Protein AF-A0A942UZD5-F1 (afdb_monomer)

Foldseek 3Di:
DDDDDPPPPPPPPPPLFFAAEFEEEDCVQANPVLRVVLRVLRRVFAGNVKYWYKYKADWDADPVHRQWIWIKIWIFIWHDDPVGIDTDTDIDIFTQGHNNDGPVCRRPSNVSVVVSVVRVVD

Radius of gyration: 20.62 Å; Cα contacts (8 Å, |Δi|>4): 204; chains: 1; bounding box: 51×44×65 Å

Structure (mmCIF, N/CA/C/O backbone):
data_AF-A0A942UZD5-F1
#
_entry.id   AF-A0A942UZD5-F1
#
loop_
_atom_site.group_PDB
_atom_site.id
_atom_site.type_symbol
_atom_site.label_atom_id
_atom_site.label_alt_id
_atom_site.label_comp_id
_atom_site.label_asym_id
_atom_site.label_entity_id
_atom_site.label_seq_id
_atom_site.pdbx_PDB_ins_code
_atom_site.Cartn_x
_atom_site.Cartn_y
_atom_site.Cartn_z
_atom_site.occupancy
_atom_site.B_iso_or_equiv
_atom_site.auth_seq_id
_atom_site.auth_comp_id
_atom_site.auth_asym_id
_atom_site.auth_atom_id
_atom_site.pdbx_PDB_model_num
ATOM 1 N N . MET A 1 1 ? 35.812 -30.909 -46.725 1.00 33.56 1 MET A N 1
ATOM 2 C CA . MET A 1 1 ? 34.414 -30.822 -46.253 1.00 33.56 1 MET A CA 1
ATOM 3 C C . MET A 1 1 ? 34.449 -30.042 -44.942 1.00 33.56 1 MET A C 1
ATOM 5 O O . MET A 1 1 ? 34.717 -30.625 -43.904 1.00 33.56 1 MET A O 1
ATOM 9 N N . ASN A 1 2 ? 34.350 -28.711 -45.013 1.00 37.03 2 ASN A N 1
ATOM 10 C CA . ASN A 1 2 ? 34.469 -27.830 -43.846 1.00 37.03 2 ASN A CA 1
ATOM 11 C C . ASN A 1 2 ? 33.068 -27.451 -43.379 1.00 37.03 2 ASN A C 1
ATOM 13 O O . ASN A 1 2 ? 32.352 -26.736 -44.075 1.00 37.03 2 ASN A O 1
ATOM 17 N N . ILE A 1 3 ? 32.680 -27.953 -42.210 1.00 41.56 3 ILE A N 1
ATOM 18 C CA . ILE A 1 3 ? 31.444 -27.560 -41.540 1.00 41.56 3 ILE A CA 1
ATOM 19 C C . ILE A 1 3 ? 31.739 -26.217 -40.874 1.00 41.56 3 ILE A C 1
ATOM 21 O O . ILE A 1 3 ? 32.282 -26.153 -39.770 1.00 41.56 3 ILE A O 1
ATOM 25 N N . SER A 1 4 ? 31.454 -25.132 -41.591 1.00 43.84 4 SER A N 1
ATOM 26 C CA . SER A 1 4 ? 31.453 -23.791 -41.016 1.00 43.84 4 SER A CA 1
ATOM 27 C C . SER A 1 4 ? 30.444 -23.763 -39.874 1.00 43.84 4 SER A C 1
ATOM 29 O O . SER A 1 4 ? 29.259 -24.036 -40.062 1.00 43.84 4 SER A O 1
ATOM 31 N N . LYS A 1 5 ? 30.968 -23.495 -38.676 1.00 45.53 5 LYS A N 1
ATOM 32 C CA . LYS A 1 5 ? 30.240 -23.372 -37.416 1.00 45.53 5 LYS A CA 1
ATOM 33 C C . LYS A 1 5 ? 28.973 -22.540 -37.606 1.00 45.53 5 LYS A C 1
ATOM 35 O O . LYS A 1 5 ? 29.020 -21.440 -38.149 1.00 45.53 5 LYS A O 1
ATOM 40 N N . ILE A 1 6 ? 27.869 -23.085 -37.108 1.00 47.53 6 ILE A N 1
ATOM 41 C CA . ILE A 1 6 ? 26.583 -22.415 -36.949 1.00 47.53 6 ILE A CA 1
ATOM 42 C C . ILE A 1 6 ? 26.843 -21.087 -36.231 1.00 47.53 6 ILE A C 1
ATOM 44 O O . ILE A 1 6 ? 27.195 -21.069 -35.051 1.00 47.53 6 ILE A O 1
ATOM 48 N N . SER A 1 7 ? 26.694 -19.978 -36.955 1.00 38.62 7 SER A N 1
ATOM 49 C CA . SER A 1 7 ? 26.534 -18.669 -36.338 1.00 38.62 7 SER A CA 1
ATOM 50 C C . SER A 1 7 ? 25.159 -18.684 -35.683 1.00 38.62 7 SER A C 1
ATOM 52 O O . SER A 1 7 ? 24.138 -18.455 -36.332 1.00 38.62 7 SER A O 1
ATOM 54 N N . LEU A 1 8 ? 25.130 -19.062 -34.405 1.00 40.47 8 LEU A N 1
ATOM 55 C CA . LEU A 1 8 ? 24.023 -18.769 -33.509 1.00 40.47 8 LEU A CA 1
ATOM 56 C C . LEU A 1 8 ? 23.944 -17.246 -33.452 1.00 40.47 8 LEU A C 1
ATOM 58 O O . LEU A 1 8 ? 24.616 -16.611 -32.642 1.00 40.47 8 LEU A O 1
ATOM 62 N N . MET A 1 9 ? 23.165 -16.652 -34.356 1.00 45.38 9 MET A N 1
ATOM 63 C CA . MET A 1 9 ? 22.663 -15.308 -34.138 1.00 45.38 9 MET A CA 1
ATOM 64 C C . MET A 1 9 ? 21.916 -15.376 -32.815 1.00 45.38 9 MET A C 1
ATOM 66 O O . MET A 1 9 ? 20.830 -15.951 -32.733 1.00 45.38 9 MET A O 1
ATOM 70 N N . ALA A 1 10 ? 22.570 -14.890 -31.760 1.00 49.25 10 ALA A N 1
ATOM 71 C CA . ALA A 1 10 ? 21.968 -14.712 -30.462 1.00 49.25 10 ALA A CA 1
ATOM 72 C C . ALA A 1 10 ? 20.691 -13.914 -30.708 1.00 49.25 10 ALA A C 1
ATOM 74 O O . ALA A 1 10 ? 20.738 -12.738 -31.070 1.00 49.25 10 ALA A O 1
ATOM 75 N N . SER A 1 11 ? 19.547 -14.589 -30.588 1.00 43.97 11 SER A N 1
ATOM 76 C CA . SER A 1 11 ? 18.271 -13.899 -30.473 1.00 43.97 11 SER A CA 1
ATOM 77 C C . SER A 1 11 ? 18.468 -12.855 -29.378 1.00 43.97 11 SER A C 1
ATOM 79 O O . SER A 1 11 ? 19.054 -13.213 -28.348 1.00 43.97 11 SER A O 1
ATOM 81 N N . PRO A 1 12 ? 18.084 -11.583 -29.587 1.00 44.25 12 PRO A N 1
ATOM 82 C CA . PRO A 1 12 ? 18.291 -10.580 -28.561 1.00 44.25 12 PRO A CA 1
ATOM 83 C C . PRO A 1 12 ? 17.628 -11.130 -27.306 1.00 44.25 12 PRO A C 1
ATOM 85 O O . PRO A 1 12 ? 16.448 -11.491 -27.344 1.00 44.25 12 PRO A O 1
ATOM 88 N N . LEU A 1 13 ? 18.418 -11.299 -26.241 1.00 43.41 13 LEU A N 1
ATOM 89 C CA . LEU A 1 13 ? 17.901 -11.613 -24.921 1.00 43.41 13 LEU A CA 1
ATOM 90 C C . LEU A 1 13 ? 16.768 -10.614 -24.704 1.00 43.41 13 LEU A C 1
ATOM 92 O O . LEU A 1 13 ? 17.019 -9.420 -24.551 1.00 43.41 13 LEU A O 1
ATOM 96 N N . LYS A 1 14 ? 15.515 -11.082 -24.757 1.00 40.69 14 LYS A N 1
ATOM 97 C CA . LYS A 1 14 ? 14.388 -10.364 -24.172 1.00 40.69 14 LYS A CA 1
ATOM 98 C C . LYS A 1 14 ? 14.669 -10.376 -22.678 1.00 40.69 14 LYS A C 1
ATOM 100 O O . LYS A 1 14 ? 14.134 -11.193 -21.934 1.00 40.69 14 LYS A O 1
ATOM 105 N N . THR A 1 15 ? 15.590 -9.527 -22.242 1.00 46.09 15 THR A N 1
ATOM 106 C CA . THR A 1 15 ? 15.664 -9.095 -20.864 1.00 46.09 15 THR A CA 1
ATOM 107 C C . THR A 1 15 ? 14.302 -8.486 -20.613 1.00 46.09 15 THR A C 1
ATOM 109 O O . THR A 1 15 ? 13.952 -7.446 -21.163 1.00 46.09 15 THR A O 1
ATOM 112 N N . ASN A 1 16 ? 13.471 -9.228 -19.888 1.00 50.28 16 ASN A N 1
ATOM 113 C CA . ASN A 1 16 ? 12.240 -8.710 -19.328 1.00 50.28 16 ASN A CA 1
ATOM 114 C C . ASN A 1 16 ? 12.669 -7.606 -18.355 1.00 50.28 16 ASN A C 1
ATOM 116 O O . ASN A 1 16 ? 12.963 -7.883 -17.195 1.00 50.28 16 ASN A O 1
ATOM 120 N N . PHE A 1 17 ? 12.829 -6.389 -18.869 1.00 57.28 17 PHE A N 1
ATOM 121 C CA . PHE A 1 17 ? 13.144 -5.205 -18.089 1.00 57.28 17 PHE A CA 1
ATOM 122 C C . PHE A 1 17 ? 11.881 -4.863 -17.296 1.00 57.28 17 PHE A C 1
ATOM 124 O O . PHE A 1 17 ? 10.871 -4.478 -17.876 1.00 57.28 17 PHE A O 1
ATOM 131 N N . LYS A 1 18 ? 11.917 -5.126 -15.989 1.00 70.69 18 LYS A N 1
ATOM 132 C CA . LYS A 1 18 ? 10.778 -5.059 -15.063 1.00 70.69 18 LYS A CA 1
ATOM 133 C C . LYS A 1 18 ? 10.994 -3.902 -14.096 1.00 70.69 18 LYS A C 1
ATOM 135 O O . LYS A 1 18 ? 12.106 -3.793 -13.581 1.00 70.69 18 LYS A O 1
ATOM 140 N N . ALA A 1 19 ? 9.966 -3.106 -13.802 1.00 78.00 19 ALA A N 1
ATOM 141 C CA . ALA A 1 19 ? 10.067 -2.098 -12.749 1.00 78.00 19 ALA A CA 1
ATOM 142 C C . ALA A 1 19 ? 10.473 -2.725 -11.413 1.00 78.00 19 ALA A C 1
ATOM 144 O O . ALA A 1 19 ? 10.012 -3.811 -11.040 1.00 78.00 19 ALA A O 1
ATOM 145 N N . GLN A 1 20 ? 11.325 -2.016 -10.680 1.00 86.12 20 GLN A N 1
ATOM 146 C CA . GLN A 1 20 ? 11.706 -2.395 -9.328 1.00 86.12 20 GLN A CA 1
ATOM 147 C C . GLN A 1 20 ? 10.517 -2.120 -8.410 1.00 86.12 20 GLN A C 1
ATOM 149 O O . GLN A 1 20 ? 10.226 -0.970 -8.076 1.00 86.12 20 GLN A O 1
ATOM 154 N N . THR A 1 21 ? 9.803 -3.184 -8.049 1.00 88.44 21 THR A N 1
ATOM 155 C CA . THR A 1 21 ? 8.608 -3.108 -7.206 1.00 88.44 21 THR A CA 1
ATOM 156 C C . THR A 1 21 ? 8.922 -3.659 -5.827 1.00 88.44 21 THR A C 1
ATOM 158 O O . THR A 1 21 ? 9.489 -4.742 -5.729 1.00 88.44 21 THR A O 1
ATOM 161 N N . ASN A 1 22 ? 8.572 -2.917 -4.781 1.00 90.69 22 ASN A N 1
ATOM 162 C CA . ASN A 1 22 ? 8.765 -3.318 -3.392 1.00 90.69 22 ASN A CA 1
ATOM 163 C C . ASN A 1 22 ? 7.490 -3.028 -2.597 1.00 90.69 22 ASN A C 1
ATOM 165 O O . ASN A 1 22 ? 7.037 -1.878 -2.539 1.00 90.69 22 ASN A O 1
ATOM 169 N N . ILE A 1 23 ? 6.913 -4.069 -2.003 1.00 92.56 23 ILE A N 1
ATOM 170 C CA . ILE A 1 23 ? 5.708 -3.972 -1.184 1.00 92.56 23 ILE A CA 1
ATOM 171 C C . ILE A 1 23 ? 6.053 -4.443 0.221 1.00 92.56 23 ILE A C 1
ATOM 173 O O . ILE A 1 23 ? 6.384 -5.604 0.422 1.00 92.56 23 ILE A O 1
ATOM 177 N N . SER A 1 24 ? 5.945 -3.553 1.208 1.00 92.44 24 SER A N 1
ATOM 178 C CA . SER A 1 24 ? 6.189 -3.909 2.608 1.00 92.44 24 SER A CA 1
ATOM 179 C C . SER A 1 24 ? 4.947 -3.669 3.451 1.00 92.44 24 SER A C 1
ATOM 181 O O . SER A 1 24 ? 4.426 -2.550 3.478 1.00 92.44 24 SER A O 1
ATOM 183 N N . ALA A 1 25 ? 4.502 -4.690 4.171 1.00 93.88 25 ALA A N 1
ATOM 184 C CA . ALA A 1 25 ? 3.350 -4.621 5.057 1.00 93.88 25 ALA A CA 1
ATOM 185 C C . ALA A 1 25 ? 3.485 -5.651 6.195 1.00 93.88 25 ALA A C 1
ATOM 187 O O . ALA A 1 25 ? 4.131 -6.684 5.992 1.00 93.88 25 ALA A O 1
ATOM 188 N N . PRO A 1 26 ? 2.873 -5.405 7.367 1.00 93.75 26 PRO A N 1
ATOM 189 C CA . PRO A 1 26 ? 2.714 -6.419 8.406 1.00 93.75 26 PRO A CA 1
ATOM 190 C C . PRO A 1 26 ? 1.955 -7.643 7.882 1.00 93.75 26 PRO A C 1
ATOM 192 O O . PRO A 1 26 ? 0.985 -7.492 7.135 1.00 93.75 26 PRO A O 1
ATOM 195 N N . GLU A 1 27 ? 2.363 -8.846 8.298 1.00 92.38 27 GLU A N 1
ATOM 196 C CA . GLU A 1 27 ? 1.752 -10.103 7.834 1.00 92.38 27 GLU A CA 1
ATOM 197 C C . GLU A 1 27 ? 0.268 -10.214 8.212 1.00 92.38 27 GLU A C 1
ATOM 199 O O . GLU A 1 27 ? -0.493 -10.843 7.478 1.00 92.38 27 GLU A O 1
ATOM 204 N N . GLU A 1 28 ? -0.178 -9.567 9.299 1.00 91.06 28 GLU A N 1
ATOM 205 C CA . GLU A 1 28 ? -1.602 -9.568 9.674 1.00 91.06 28 GLU A CA 1
ATOM 206 C C . GLU A 1 28 ? -2.473 -8.728 8.728 1.00 91.06 28 GLU A C 1
ATOM 208 O O . GLU A 1 28 ? -3.695 -8.874 8.709 1.00 91.06 28 GLU A O 1
ATOM 213 N N . LEU A 1 29 ? -1.855 -7.819 7.972 1.00 92.19 29 LEU A N 1
ATOM 214 C CA . LEU A 1 29 ? -2.528 -6.893 7.062 1.00 92.19 29 LEU A CA 1
ATOM 215 C C . LEU A 1 29 ? -2.389 -7.296 5.599 1.00 92.19 29 LEU A C 1
ATOM 217 O O . LEU A 1 29 ? -3.256 -6.964 4.787 1.00 92.19 29 LEU A O 1
ATOM 221 N N . LEU A 1 30 ? -1.291 -7.964 5.258 1.00 94.12 30 LEU A N 1
ATOM 222 C CA . LEU A 1 30 ? -1.025 -8.433 3.912 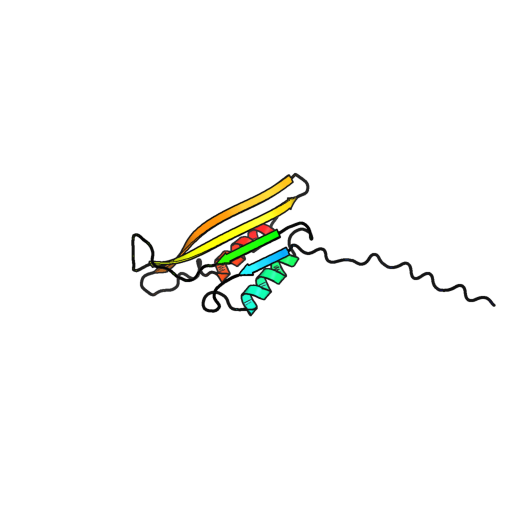1.00 94.12 30 LEU A CA 1
ATOM 223 C C . LEU A 1 30 ? -0.116 -9.657 3.970 1.00 94.12 30 LEU A C 1
ATOM 225 O O . LEU A 1 30 ? 1.022 -9.572 4.443 1.00 94.12 30 LEU A O 1
ATOM 229 N N . SER A 1 31 ? -0.594 -10.784 3.448 1.00 94.00 31 SER A N 1
ATOM 230 C CA . SER A 1 31 ? 0.190 -12.015 3.447 1.00 94.00 31 SER A CA 1
ATOM 231 C C . SER A 1 31 ? 1.432 -11.890 2.555 1.00 94.00 31 SER A C 1
ATOM 233 O O . SER A 1 31 ? 1.516 -11.033 1.671 1.00 94.00 31 SER A O 1
ATOM 235 N N . LYS A 1 32 ? 2.407 -12.787 2.738 1.00 92.56 32 LYS A N 1
ATOM 236 C CA . LYS A 1 32 ? 3.573 -12.874 1.838 1.00 92.56 32 LYS A CA 1
ATOM 237 C C . LYS A 1 32 ? 3.171 -13.170 0.394 1.00 92.56 32 LYS A C 1
ATOM 239 O O . LYS A 1 32 ? 3.821 -12.694 -0.532 1.00 92.56 32 LYS A O 1
ATOM 244 N N . GLU A 1 33 ? 2.108 -13.947 0.207 1.00 93.50 33 GLU A N 1
ATOM 245 C CA . GLU A 1 33 ? 1.575 -14.293 -1.111 1.00 93.50 33 GLU A CA 1
ATOM 246 C C . GLU A 1 33 ? 0.985 -13.060 -1.800 1.00 93.50 33 GLU A C 1
ATOM 248 O O . GLU A 1 33 ? 1.270 -12.820 -2.972 1.00 93.50 33 GLU A O 1
ATOM 253 N N . ASP A 1 34 ? 0.254 -12.225 -1.058 1.00 94.06 34 ASP A N 1
ATOM 254 C CA . ASP A 1 34 ? -0.280 -10.957 -1.561 1.00 94.06 34 ASP A CA 1
ATOM 255 C C . ASP A 1 34 ? 0.838 -9.967 -1.912 1.00 94.06 34 ASP A C 1
ATOM 257 O O . ASP A 1 34 ? 0.793 -9.311 -2.955 1.00 94.06 34 ASP A O 1
ATOM 261 N N . GLN A 1 35 ? 1.871 -9.874 -1.068 1.00 91.12 35 GLN A N 1
ATOM 262 C CA . GLN A 1 35 ? 3.049 -9.042 -1.335 1.00 91.12 35 GLN A CA 1
ATOM 263 C C . GLN A 1 35 ? 3.734 -9.481 -2.638 1.00 91.12 35 GLN A C 1
ATOM 265 O O . GLN A 1 35 ? 3.905 -8.668 -3.550 1.00 91.12 35 GLN A O 1
ATOM 270 N N . ALA A 1 36 ? 4.020 -10.779 -2.779 1.00 90.56 36 ALA A N 1
ATOM 271 C CA . ALA A 1 36 ? 4.618 -11.346 -3.987 1.00 90.56 36 ALA A CA 1
ATOM 272 C C . ALA A 1 36 ? 3.724 -11.172 -5.228 1.00 90.56 36 ALA A C 1
ATOM 274 O O . ALA A 1 36 ? 4.220 -10.919 -6.330 1.00 90.56 36 ALA A O 1
ATOM 275 N N . TYR A 1 37 ? 2.402 -11.267 -5.064 1.00 93.25 37 TYR A N 1
ATOM 276 C CA . TYR A 1 37 ? 1.436 -11.002 -6.127 1.00 93.25 37 TYR A CA 1
ATOM 277 C C . TYR A 1 37 ? 1.553 -9.563 -6.649 1.00 93.25 37 TYR A C 1
ATOM 279 O O . TYR A 1 37 ? 1.638 -9.354 -7.864 1.00 93.25 37 TYR A O 1
ATOM 287 N N . PHE A 1 38 ? 1.617 -8.568 -5.762 1.00 92.12 38 PHE A N 1
ATOM 288 C CA . PHE A 1 38 ? 1.757 -7.167 -6.165 1.00 92.12 38 PHE A CA 1
ATOM 289 C C . PHE A 1 38 ? 3.135 -6.843 -6.747 1.00 92.12 38 PHE A C 1
ATOM 291 O O . PHE A 1 38 ? 3.222 -6.087 -7.714 1.00 92.12 38 PHE A O 1
ATOM 298 N N . GLU A 1 39 ? 4.205 -7.455 -6.244 1.00 90.31 39 GLU A N 1
ATOM 299 C CA . GLU A 1 39 ? 5.533 -7.342 -6.859 1.00 90.31 39 GLU A CA 1
ATOM 300 C C . GLU A 1 39 ? 5.549 -7.915 -8.284 1.00 90.31 39 GLU A C 1
ATOM 302 O O . GLU A 1 39 ? 6.075 -7.296 -9.217 1.00 90.31 39 GLU A O 1
ATOM 307 N N . ALA A 1 40 ? 4.892 -9.059 -8.495 1.00 88.75 40 ALA A N 1
ATOM 308 C CA . ALA A 1 40 ? 4.723 -9.639 -9.821 1.00 88.75 40 ALA A CA 1
ATOM 309 C C . ALA A 1 40 ? 3.865 -8.749 -10.737 1.00 88.75 40 ALA A C 1
ATOM 311 O O . ALA A 1 40 ? 4.171 -8.637 -11.929 1.00 88.75 40 ALA A O 1
ATOM 312 N N . LEU A 1 41 ? 2.828 -8.090 -10.210 1.00 88.56 41 LEU A N 1
ATOM 313 C CA . LEU A 1 41 ? 2.048 -7.102 -10.962 1.00 88.56 41 LEU A CA 1
ATOM 314 C C . LEU A 1 41 ? 2.890 -5.891 -11.358 1.00 88.56 41 LEU A C 1
ATOM 316 O O . LEU A 1 41 ? 2.857 -5.495 -12.521 1.00 88.56 41 LEU A O 1
ATOM 320 N N . GLY A 1 42 ? 3.681 -5.339 -10.440 1.00 84.94 42 GLY A N 1
ATOM 321 C CA . GLY A 1 42 ? 4.556 -4.205 -10.730 1.00 84.94 42 GLY A CA 1
ATOM 322 C C . GLY A 1 42 ? 5.624 -4.509 -11.762 1.00 84.94 42 GLY A C 1
ATOM 323 O O . GLY A 1 42 ? 5.944 -3.658 -12.583 1.00 84.94 42 GLY A O 1
ATOM 324 N N . SER A 1 43 ? 6.056 -5.766 -11.848 1.00 80.44 43 SER A N 1
ATOM 325 C CA . SER A 1 43 ? 6.951 -6.211 -12.915 1.00 80.44 43 SER A CA 1
ATOM 326 C C . SER A 1 43 ? 6.361 -6.098 -14.332 1.00 80.44 43 SER A C 1
ATOM 328 O O . SER A 1 43 ? 7.111 -6.145 -15.305 1.00 80.44 43 SER A O 1
ATOM 330 N N . LYS A 1 44 ? 5.035 -5.949 -14.464 1.00 82.69 44 LYS A N 1
ATOM 331 C CA . LYS A 1 44 ? 4.345 -5.713 -15.744 1.00 82.69 44 LYS A CA 1
ATOM 332 C C . LYS A 1 44 ? 4.201 -4.226 -16.081 1.00 82.69 44 LYS A C 1
ATOM 334 O O . LYS A 1 44 ? 3.716 -3.907 -17.162 1.00 82.69 44 LYS A O 1
ATOM 339 N N . ILE A 1 45 ? 4.578 -3.335 -15.168 1.00 78.75 45 ILE A N 1
ATOM 340 C CA . ILE A 1 45 ? 4.443 -1.887 -15.315 1.00 78.75 45 ILE A CA 1
ATOM 341 C C . ILE A 1 45 ? 5.809 -1.306 -15.674 1.00 78.75 45 ILE A C 1
ATOM 343 O O . ILE A 1 45 ? 6.802 -1.596 -15.013 1.00 78.75 45 ILE A O 1
ATOM 347 N N . GLY A 1 46 ? 5.849 -0.449 -16.693 1.00 76.31 46 GLY A N 1
ATOM 348 C CA . GLY A 1 46 ? 7.033 0.347 -17.014 1.00 76.31 46 GLY A CA 1
ATOM 349 C C . GLY A 1 46 ? 8.255 -0.463 -17.466 1.00 76.31 46 GLY A C 1
ATOM 350 O O . GLY A 1 46 ? 8.150 -1.442 -18.203 1.00 76.31 46 GLY A O 1
ATOM 351 N N . THR A 1 47 ? 9.431 0.013 -17.068 1.00 79.25 47 THR A N 1
ATOM 352 C CA . THR A 1 47 ? 10.769 -0.463 -17.441 1.00 79.25 47 THR A CA 1
ATOM 353 C C . THR A 1 47 ? 11.638 -0.679 -16.200 1.00 79.25 47 THR A C 1
ATOM 355 O O . THR A 1 47 ? 11.275 -0.289 -15.098 1.00 79.25 47 THR A O 1
ATOM 358 N N . ASP A 1 48 ? 12.834 -1.242 -16.365 1.00 75.25 48 ASP A N 1
ATOM 359 C CA . ASP A 1 48 ? 13.812 -1.481 -15.288 1.00 75.25 48 ASP A CA 1
ATOM 360 C C . ASP A 1 48 ? 14.314 -0.225 -14.559 1.00 75.25 48 ASP A C 1
ATOM 362 O O . ASP A 1 48 ? 14.893 -0.319 -13.478 1.00 75.25 48 ASP A O 1
ATOM 366 N N . LYS A 1 49 ? 14.092 0.954 -15.143 1.00 79.31 49 LYS A N 1
ATOM 367 C CA . LYS A 1 49 ? 14.422 2.253 -14.540 1.00 79.31 49 LYS A CA 1
ATOM 368 C C . LYS A 1 49 ? 13.298 2.808 -13.674 1.00 79.31 49 LYS A C 1
ATOM 370 O O . LYS A 1 49 ? 13.514 3.812 -12.991 1.00 79.31 49 LYS A O 1
ATOM 375 N N . ASP A 1 50 ? 12.125 2.189 -13.741 1.00 86.94 50 ASP A N 1
ATOM 376 C CA . ASP A 1 50 ? 10.956 2.607 -12.994 1.00 86.94 50 ASP A CA 1
ATOM 377 C C . ASP A 1 50 ? 10.936 1.928 -11.628 1.00 86.94 50 ASP A C 1
ATOM 379 O O . ASP A 1 50 ? 11.344 0.773 -11.469 1.00 86.94 50 ASP A O 1
ATOM 383 N N . THR A 1 51 ? 10.467 2.666 -10.629 1.00 90.12 51 THR A N 1
ATOM 384 C CA . THR A 1 51 ? 10.361 2.182 -9.254 1.00 90.12 51 THR A CA 1
ATOM 385 C C . THR A 1 51 ? 8.934 2.336 -8.754 1.00 90.12 51 THR A C 1
ATOM 387 O O . THR A 1 51 ? 8.283 3.353 -9.012 1.00 90.12 51 THR A O 1
ATOM 390 N N . ILE A 1 52 ? 8.445 1.323 -8.039 1.00 91.12 52 ILE A N 1
ATOM 391 C CA . ILE A 1 52 ? 7.143 1.319 -7.367 1.00 91.12 52 ILE A CA 1
ATOM 392 C C . ILE A 1 52 ? 7.359 0.782 -5.954 1.00 91.12 52 ILE A C 1
ATOM 394 O O . ILE A 1 52 ? 7.630 -0.395 -5.754 1.00 91.12 52 ILE A O 1
ATOM 398 N N . GLU A 1 53 ? 7.229 1.640 -4.958 1.00 93.62 53 GLU A N 1
ATOM 399 C CA . GLU A 1 53 ? 7.358 1.293 -3.550 1.00 93.62 53 GLU A CA 1
ATOM 400 C C . GLU A 1 53 ? 6.045 1.619 -2.840 1.00 93.62 53 GLU A C 1
ATOM 402 O O . GLU A 1 53 ? 5.540 2.745 -2.915 1.00 93.62 53 GLU A O 1
ATOM 407 N N . ILE A 1 54 ? 5.471 0.627 -2.162 1.00 94.38 54 ILE A N 1
ATOM 408 C CA . ILE A 1 54 ? 4.285 0.820 -1.328 1.00 94.38 54 ILE A CA 1
ATOM 409 C C . ILE A 1 54 ? 4.549 0.220 0.046 1.00 94.38 54 ILE A C 1
ATOM 411 O O . ILE A 1 54 ? 4.831 -0.970 0.173 1.00 94.38 54 ILE A O 1
ATOM 415 N N . LYS A 1 55 ? 4.423 1.051 1.080 1.00 96.06 55 LYS A N 1
ATOM 416 C CA . LYS A 1 55 ? 4.559 0.637 2.475 1.00 96.06 55 LYS A CA 1
ATOM 417 C C . LYS A 1 55 ? 3.245 0.801 3.208 1.00 96.06 55 LYS A C 1
ATOM 419 O O . LYS A 1 55 ? 2.635 1.866 3.146 1.00 96.06 55 LYS A O 1
ATOM 424 N N . ILE A 1 56 ? 2.842 -0.235 3.924 1.00 96.69 56 ILE A N 1
ATOM 425 C CA . ILE A 1 56 ? 1.697 -0.238 4.827 1.00 96.69 56 ILE A CA 1
ATOM 426 C C . ILE A 1 56 ? 2.241 -0.330 6.249 1.00 96.69 56 ILE A C 1
ATOM 428 O O . ILE A 1 56 ? 3.074 -1.186 6.536 1.00 96.69 56 ILE A O 1
ATOM 432 N N . SER A 1 57 ? 1.813 0.572 7.128 1.00 96.38 57 SER A N 1
ATOM 433 C CA . SER A 1 57 ? 2.159 0.509 8.549 1.00 96.38 57 SER A CA 1
ATOM 434 C C . SER A 1 57 ? 1.318 -0.525 9.296 1.00 96.38 57 SER A C 1
ATOM 436 O O . SER A 1 57 ? 0.290 -0.983 8.804 1.00 96.38 57 SER A O 1
ATOM 438 N N . GLU A 1 58 ? 1.687 -0.791 10.546 1.00 95.44 58 GLU A N 1
ATOM 439 C CA . GLU A 1 58 ? 0.787 -1.412 11.521 1.00 95.44 58 GLU A CA 1
ATOM 440 C C . GLU A 1 58 ? -0.479 -0.570 11.753 1.00 95.44 58 GLU A C 1
ATOM 442 O O . GLU A 1 58 ? -0.525 0.637 11.451 1.00 95.44 58 GLU A O 1
ATOM 447 N N . LEU A 1 59 ? -1.511 -1.223 12.298 1.00 95.38 59 LEU A N 1
ATOM 448 C CA . LEU A 1 59 ? -2.740 -0.550 12.699 1.00 95.38 59 LEU A CA 1
ATOM 449 C C . LEU A 1 59 ? -2.497 0.357 13.899 1.00 95.38 59 LEU A C 1
ATOM 451 O O . LEU A 1 59 ? -1.867 -0.029 14.878 1.00 95.38 59 LEU A O 1
ATOM 455 N N . HIS A 1 60 ? -3.081 1.544 13.844 1.00 94.69 60 HIS A N 1
ATOM 456 C CA . HIS A 1 60 ? -3.049 2.525 14.915 1.00 94.69 60 HIS A CA 1
ATOM 457 C C . HIS A 1 60 ? -4.410 3.210 15.050 1.00 94.69 60 HIS A C 1
ATOM 459 O O . HIS A 1 60 ? -5.220 3.236 14.118 1.00 94.69 60 HIS A O 1
ATOM 465 N N . ASP A 1 61 ? -4.670 3.765 16.228 1.00 94.88 61 ASP A N 1
ATOM 466 C CA . ASP A 1 61 ? -5.944 4.414 16.517 1.00 94.88 61 ASP A CA 1
ATOM 467 C C . ASP A 1 61 ? -6.028 5.795 15.850 1.00 94.88 61 ASP A C 1
ATOM 469 O O . ASP A 1 61 ? -5.048 6.542 15.748 1.00 94.88 61 ASP A O 1
ATOM 473 N N . ASN A 1 62 ? -7.224 6.163 15.390 1.00 94.25 62 ASN A N 1
ATOM 474 C CA . ASN A 1 62 ? -7.474 7.501 14.873 1.00 94.25 62 ASN A CA 1
ATOM 475 C C . ASN A 1 62 ? -7.414 8.545 16.001 1.00 94.25 62 ASN A C 1
ATOM 477 O O . ASN A 1 62 ? -8.039 8.393 17.048 1.00 94.25 62 ASN A O 1
ATOM 481 N N . LYS A 1 63 ? -6.724 9.662 15.736 1.00 90.25 63 LYS A N 1
ATOM 482 C CA . LYS A 1 63 ? -6.499 10.751 16.707 1.00 90.25 63 LYS A CA 1
ATOM 483 C C . LYS A 1 63 ? -7.775 11.374 17.283 1.00 90.25 63 LYS A C 1
ATOM 485 O O . LYS A 1 63 ? -7.734 11.919 18.379 1.00 90.25 63 LYS A O 1
ATOM 490 N N . PHE A 1 64 ? -8.878 11.344 16.539 1.00 90.06 64 PHE A N 1
ATOM 491 C CA . PHE A 1 64 ? -10.138 11.998 16.900 1.00 90.06 64 PHE A CA 1
ATOM 492 C C . PHE A 1 64 ? -11.239 11.005 17.283 1.00 90.06 64 PHE A C 1
ATOM 494 O O . PHE A 1 64 ? -12.198 11.392 17.946 1.00 90.06 64 PHE A O 1
ATOM 501 N N . ASN A 1 65 ? -11.133 9.742 16.862 1.00 89.75 65 ASN A N 1
ATOM 502 C CA . ASN A 1 65 ? -12.121 8.712 17.159 1.00 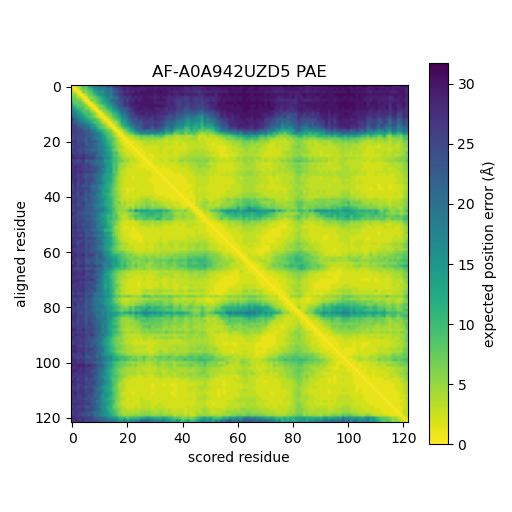89.75 65 ASN A CA 1
ATOM 503 C C . ASN A 1 65 ? -11.450 7.354 17.438 1.00 89.75 65 ASN A C 1
ATOM 505 O O . ASN A 1 65 ? -11.123 6.640 16.490 1.00 89.75 65 ASN A O 1
ATOM 509 N N . PRO A 1 66 ? -11.320 6.943 18.709 1.00 87.00 66 PRO A N 1
ATOM 510 C CA . PRO A 1 66 ? -10.643 5.697 19.075 1.00 87.00 66 PRO A CA 1
ATOM 511 C C . PRO A 1 66 ? -11.372 4.430 18.592 1.00 87.00 66 PRO A C 1
ATOM 513 O O . PRO A 1 66 ? -10.779 3.359 18.553 1.00 87.00 66 PRO A O 1
ATOM 516 N N . ASN A 1 67 ? -12.637 4.528 18.164 1.00 91.69 67 ASN A N 1
ATOM 517 C CA . ASN A 1 67 ? -13.374 3.400 17.578 1.00 91.69 67 ASN A CA 1
ATOM 518 C C . ASN A 1 67 ? -13.004 3.134 16.108 1.00 91.69 67 ASN A C 1
ATOM 520 O O . ASN A 1 67 ? -13.615 2.281 15.455 1.00 91.69 67 ASN A O 1
ATOM 524 N N . ILE A 1 68 ? -12.051 3.895 15.564 1.00 94.38 68 ILE A N 1
ATOM 525 C CA . ILE A 1 68 ? -11.546 3.746 14.206 1.00 94.38 68 ILE A CA 1
ATOM 526 C C . ILE A 1 68 ? -10.067 3.384 14.276 1.00 94.38 68 ILE A C 1
ATOM 528 O O . ILE A 1 68 ? -9.255 4.191 14.729 1.00 94.38 68 ILE A O 1
ATOM 532 N N . LYS A 1 69 ? -9.716 2.209 13.749 1.00 95.44 69 LYS A N 1
ATOM 533 C CA . LYS A 1 69 ? -8.322 1.844 13.487 1.00 95.44 69 LYS A CA 1
ATOM 534 C C . LYS A 1 69 ? -7.978 2.102 12.034 1.00 95.44 69 LYS A C 1
ATOM 536 O O . LYS A 1 69 ? -8.760 1.814 11.120 1.00 95.44 69 LYS A O 1
ATOM 541 N N . MET A 1 70 ? -6.793 2.642 11.832 1.00 96.69 70 MET A N 1
ATOM 542 C CA . MET A 1 70 ? -6.268 3.027 10.535 1.00 96.69 70 MET A CA 1
ATOM 543 C C . MET A 1 70 ? -4.911 2.374 10.321 1.00 96.69 70 MET A C 1
ATOM 545 O O . MET A 1 70 ? -4.222 2.042 11.280 1.00 96.69 70 MET A O 1
ATOM 549 N N . TYR A 1 71 ? -4.514 2.232 9.067 1.00 96.56 71 TYR A N 1
ATOM 550 C CA . TYR A 1 71 ? -3.111 2.060 8.704 1.00 96.56 71 TYR A CA 1
ATOM 551 C C . TYR A 1 71 ? -2.677 3.265 7.877 1.00 96.56 71 TYR A C 1
ATOM 553 O O . TYR A 1 71 ? -3.496 3.925 7.232 1.00 96.56 71 TYR A O 1
ATOM 561 N N . THR A 1 72 ? -1.382 3.540 7.865 1.00 96.38 72 THR A N 1
ATOM 562 C CA . THR A 1 72 ? -0.801 4.541 6.982 1.00 96.38 72 THR A CA 1
ATOM 563 C C . THR A 1 72 ? -0.236 3.837 5.760 1.00 96.38 72 THR A C 1
ATOM 565 O O . THR A 1 72 ? 0.581 2.925 5.884 1.00 96.38 72 THR A O 1
ATOM 568 N N . ALA A 1 73 ? -0.651 4.276 4.576 1.00 96.38 73 ALA A N 1
ATOM 569 C CA . ALA A 1 73 ? -0.048 3.866 3.319 1.00 96.38 73 ALA A CA 1
ATOM 570 C C . ALA A 1 73 ? 0.884 4.955 2.793 1.00 96.38 73 ALA A C 1
ATOM 572 O O . ALA A 1 73 ? 0.456 6.087 2.560 1.00 96.38 73 ALA A O 1
ATOM 573 N N . GLU A 1 74 ? 2.133 4.594 2.539 1.00 96.12 74 GLU A N 1
ATOM 574 C CA . GLU A 1 74 ? 3.114 5.415 1.835 1.00 96.12 74 GLU A CA 1
ATOM 575 C C . GLU A 1 74 ? 3.319 4.839 0.434 1.00 96.12 74 GLU A C 1
ATOM 577 O O . GLU A 1 74 ? 3.562 3.645 0.278 1.00 96.12 74 GLU A O 1
ATOM 582 N N . LYS A 1 75 ? 3.177 5.674 -0.594 1.00 93.56 75 LYS A N 1
ATOM 583 C CA . LYS A 1 75 ? 3.347 5.305 -2.001 1.00 93.56 75 LYS A CA 1
ATOM 584 C C . LYS A 1 75 ? 4.409 6.190 -2.615 1.00 93.56 75 LYS A C 1
ATOM 586 O O . LYS A 1 75 ? 4.239 7.410 -2.654 1.00 93.56 75 LYS A O 1
ATOM 591 N N . LYS A 1 76 ? 5.4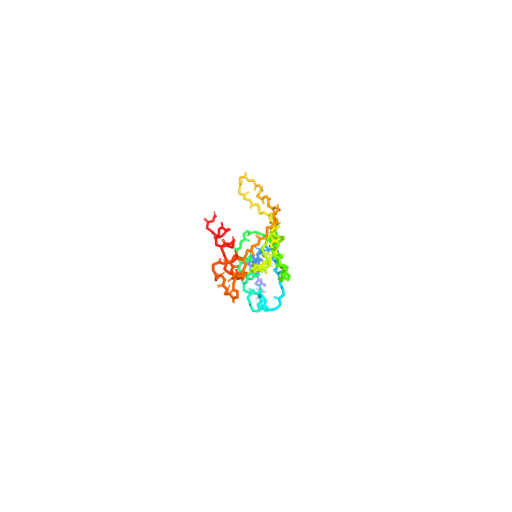37 5.561 -3.165 1.00 92.88 76 LYS A N 1
ATOM 592 C CA . LYS A 1 76 ? 6.498 6.214 -3.918 1.00 92.88 76 LYS A CA 1
ATOM 593 C C . LYS A 1 76 ? 6.628 5.544 -5.267 1.00 92.88 76 LYS A C 1
ATOM 595 O O . LYS A 1 76 ? 6.864 4.346 -5.337 1.00 92.88 76 LYS A O 1
ATOM 600 N N . TYR A 1 77 ? 6.469 6.292 -6.347 1.00 89.38 77 TYR A N 1
ATOM 601 C CA . TYR A 1 77 ? 6.790 5.764 -7.664 1.00 89.38 77 TYR A CA 1
ATOM 602 C C . TYR A 1 77 ? 7.403 6.808 -8.570 1.00 89.38 77 TYR A C 1
ATOM 604 O O . TYR A 1 77 ? 7.052 7.989 -8.532 1.00 89.38 77 TYR A O 1
ATOM 612 N N . LYS A 1 78 ? 8.307 6.320 -9.409 1.00 89.50 78 LYS A N 1
ATOM 613 C CA . LYS A 1 78 ? 8.963 7.061 -10.472 1.00 89.50 78 LYS A CA 1
ATOM 614 C C . LYS A 1 78 ? 8.816 6.238 -11.737 1.00 89.50 78 LYS A C 1
ATOM 616 O O . LYS A 1 78 ? 9.458 5.203 -11.861 1.00 89.50 78 LYS A O 1
ATOM 621 N N . ILE A 1 79 ? 7.942 6.682 -12.636 1.00 85.75 79 ILE A N 1
ATOM 622 C CA . ILE A 1 79 ? 7.615 5.961 -13.870 1.00 85.75 79 ILE A CA 1
ATOM 623 C C . ILE A 1 79 ? 7.884 6.871 -15.065 1.00 85.75 79 ILE A C 1
ATOM 625 O O . ILE A 1 79 ? 7.377 7.996 -15.139 1.00 85.75 79 ILE A O 1
ATOM 629 N N . LYS A 1 80 ? 8.702 6.399 -16.002 1.00 81.44 80 LYS A N 1
ATOM 630 C CA . LYS A 1 80 ? 9.052 7.107 -17.227 1.00 81.44 80 LYS A CA 1
ATOM 631 C C . LYS A 1 80 ? 8.043 6.789 -18.325 1.00 81.44 80 LYS A C 1
ATOM 633 O O . LYS A 1 80 ? 7.927 5.659 -18.785 1.00 81.44 80 LYS A O 1
ATOM 638 N N . HIS A 1 81 ? 7.367 7.824 -18.800 1.00 76.19 81 HIS A N 1
ATOM 639 C CA . HIS A 1 81 ? 6.478 7.766 -19.953 1.00 76.19 81 HIS A CA 1
ATOM 640 C C . HIS A 1 81 ? 7.137 8.429 -21.171 1.00 76.19 81 HIS A C 1
ATOM 642 O O . HIS A 1 81 ? 8.154 9.119 -21.060 1.00 76.19 81 HIS A O 1
ATOM 648 N N . ALA A 1 82 ? 6.540 8.254 -22.353 1.00 74.25 82 ALA A N 1
ATOM 649 C CA . ALA A 1 82 ? 7.031 8.858 -23.595 1.00 74.25 82 ALA A CA 1
ATOM 650 C C . ALA A 1 82 ? 7.085 10.400 -23.544 1.00 74.25 82 ALA A C 1
ATOM 652 O O . ALA A 1 82 ? 7.918 11.013 -24.206 1.00 74.25 82 ALA A O 1
ATOM 653 N N . ASN A 1 83 ? 6.217 11.021 -22.743 1.00 74.50 83 ASN A N 1
ATOM 654 C CA . ASN A 1 83 ? 6.042 12.470 -22.634 1.00 74.50 83 ASN A CA 1
ATOM 655 C C . ASN A 1 83 ? 6.571 13.073 -21.318 1.00 74.50 83 ASN A C 1
ATOM 657 O O . ASN A 1 83 ? 6.387 14.267 -21.089 1.00 74.50 83 ASN A O 1
ATOM 661 N N . GLY A 1 84 ? 7.220 12.291 -20.447 1.00 79.12 84 GLY A N 1
ATOM 662 C CA . GLY A 1 84 ? 7.743 12.809 -19.182 1.00 79.12 84 GLY A CA 1
ATOM 663 C C . GLY A 1 84 ? 8.001 11.743 -18.123 1.00 79.12 84 GLY A C 1
ATOM 664 O O . GLY A 1 84 ? 7.989 10.546 -18.395 1.00 79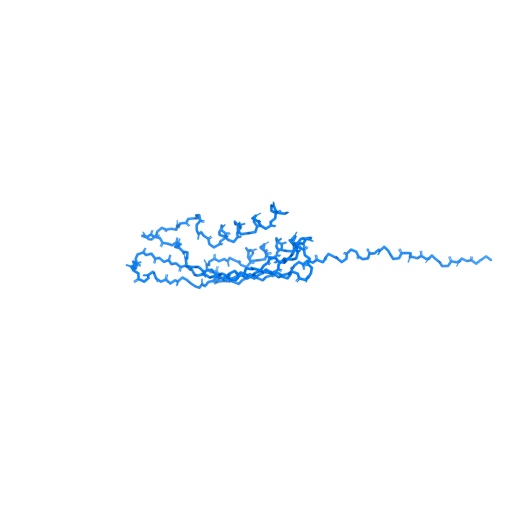.12 84 GLY A O 1
ATOM 665 N N . VAL A 1 85 ? 8.247 12.188 -16.892 1.00 84.50 85 VAL A N 1
ATOM 666 C CA . VAL A 1 85 ? 8.427 11.313 -15.727 1.00 84.50 85 VAL A CA 1
ATOM 667 C C . VAL A 1 85 ? 7.318 11.606 -14.724 1.00 84.50 85 VAL A C 1
ATOM 669 O O . VAL A 1 85 ? 7.200 12.733 -14.244 1.00 84.50 85 VAL A O 1
ATOM 672 N N . SER A 1 86 ? 6.523 10.590 -14.399 1.00 82.00 86 SER A N 1
ATOM 673 C CA . SER A 1 86 ? 5.550 10.632 -13.310 1.00 82.00 86 SER A CA 1
ATOM 674 C C . SER A 1 86 ? 6.270 10.332 -12.002 1.00 82.00 86 SER A C 1
ATOM 676 O O . SER A 1 86 ? 6.759 9.219 -11.820 1.00 82.00 86 SER A O 1
ATOM 678 N N . ASN A 1 87 ? 6.319 11.306 -11.094 1.00 88.94 87 ASN A N 1
ATOM 679 C CA . ASN A 1 87 ? 6.825 11.116 -9.736 1.00 88.94 87 ASN A CA 1
ATOM 680 C C . ASN A 1 87 ? 5.687 11.320 -8.746 1.00 88.94 87 ASN A C 1
ATOM 682 O O . ASN A 1 87 ? 5.049 12.375 -8.758 1.00 88.94 87 ASN A O 1
ATOM 686 N N . ILE A 1 88 ? 5.456 10.339 -7.883 1.00 88.81 88 ILE A N 1
ATOM 687 C CA . ILE A 1 88 ? 4.538 10.469 -6.756 1.00 88.81 88 ILE A CA 1
ATOM 688 C C . ILE A 1 88 ? 5.254 10.040 -5.491 1.00 88.81 88 ILE A C 1
ATOM 690 O O . ILE A 1 88 ? 5.909 9.005 -5.465 1.00 88.81 88 ILE A O 1
ATOM 694 N N . ASP A 1 89 ? 5.092 10.859 -4.461 1.00 93.25 89 ASP A N 1
ATOM 695 C CA . ASP A 1 89 ? 5.469 10.579 -3.086 1.00 93.25 89 ASP A CA 1
ATOM 696 C C . ASP A 1 89 ? 4.300 11.047 -2.219 1.00 93.25 89 ASP A C 1
ATOM 698 O O . ASP A 1 89 ? 3.995 12.241 -2.155 1.00 93.25 89 ASP A O 1
ATOM 702 N N . ASN A 1 90 ? 3.540 10.097 -1.683 1.00 93.44 90 ASN A N 1
ATOM 703 C CA . ASN A 1 90 ? 2.332 10.396 -0.929 1.00 93.44 90 ASN A CA 1
ATOM 704 C C . ASN A 1 90 ? 2.181 9.447 0.254 1.00 93.44 90 ASN A C 1
ATOM 706 O O . ASN A 1 90 ? 2.370 8.239 0.120 1.00 93.44 90 ASN A O 1
ATOM 710 N N . LYS A 1 91 ? 1.749 9.996 1.385 1.00 95.44 91 LYS A N 1
ATOM 711 C CA . LYS A 1 91 ? 1.477 9.278 2.623 1.00 95.44 91 LYS A CA 1
ATOM 712 C C . LYS A 1 91 ? 0.072 9.617 3.105 1.00 95.44 91 LYS A C 1
ATOM 714 O O . LYS A 1 91 ? -0.284 10.790 3.187 1.00 95.44 91 LYS A O 1
ATOM 719 N N . MET A 1 92 ? -0.730 8.600 3.402 1.00 94.94 92 MET A N 1
ATOM 720 C CA . MET A 1 92 ? -2.141 8.774 3.745 1.00 94.94 92 MET A CA 1
ATOM 721 C C . MET A 1 92 ? -2.592 7.769 4.796 1.00 94.94 92 MET A C 1
ATOM 723 O O . MET A 1 92 ? -2.309 6.579 4.672 1.00 94.94 92 MET A O 1
ATOM 727 N N . ASP A 1 93 ? -3.349 8.250 5.777 1.00 95.62 93 ASP A N 1
ATOM 728 C CA . ASP A 1 93 ? -4.020 7.402 6.758 1.00 95.62 93 ASP A CA 1
ATOM 729 C C . ASP A 1 93 ? -5.357 6.910 6.203 1.00 95.62 93 ASP A C 1
ATOM 731 O O . ASP A 1 93 ? -6.172 7.695 5.707 1.00 95.62 93 ASP A O 1
ATOM 735 N N . ILE A 1 94 ? -5.578 5.600 6.274 1.00 95.31 94 ILE A N 1
ATOM 736 C CA . ILE A 1 94 ? -6.731 4.934 5.674 1.00 95.31 94 ILE A CA 1
ATOM 737 C C . ILE A 1 94 ? -7.500 4.195 6.772 1.00 95.31 94 ILE A C 1
ATOM 739 O O . ILE A 1 94 ? -6.937 3.321 7.434 1.00 95.31 94 ILE A O 1
ATOM 743 N N . PRO A 1 95 ? -8.790 4.516 6.979 1.00 95.12 95 PRO A N 1
ATOM 744 C CA . PRO A 1 95 ? -9.600 3.847 7.985 1.00 95.12 95 PRO A CA 1
ATOM 745 C C . PRO A 1 95 ? -9.936 2.429 7.535 1.00 95.12 95 PRO A C 1
ATOM 747 O O . PRO A 1 95 ? -10.621 2.249 6.527 1.00 95.12 95 PRO A O 1
ATOM 750 N N . TYR A 1 96 ? -9.482 1.443 8.304 1.00 95.69 96 TYR A N 1
ATOM 751 C CA . TYR A 1 96 ? -9.647 0.029 7.985 1.00 95.69 96 TYR A CA 1
ATOM 752 C C . TYR A 1 96 ? -10.664 -0.656 8.887 1.00 95.69 96 TYR A C 1
ATOM 754 O O . TYR A 1 96 ? -11.503 -1.392 8.387 1.00 95.69 96 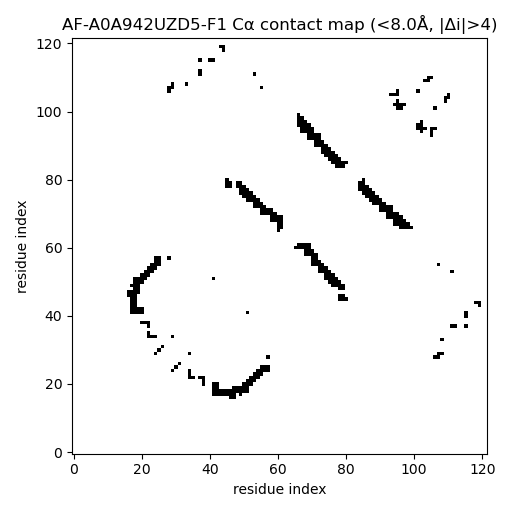TYR A O 1
ATOM 762 N N . ILE A 1 97 ? -10.647 -0.385 10.192 1.00 94.69 97 ILE A N 1
ATOM 763 C CA . ILE A 1 97 ? -11.618 -0.961 11.130 1.00 94.69 97 ILE A CA 1
ATOM 764 C C . ILE A 1 97 ? -12.442 0.174 11.713 1.00 94.69 97 ILE A C 1
ATOM 766 O O . ILE A 1 97 ? -11.882 1.138 12.232 1.00 94.69 97 ILE A O 1
ATOM 770 N N . LYS A 1 98 ? -13.767 0.066 11.645 1.00 93.69 98 LYS A N 1
ATOM 771 C CA . LYS A 1 98 ? -14.697 1.040 12.220 1.00 93.69 98 LYS A CA 1
ATOM 772 C C . LYS A 1 98 ? -15.731 0.300 13.054 1.00 93.69 98 LYS A C 1
ATOM 774 O O . LYS A 1 98 ? -16.424 -0.563 12.534 1.00 93.69 98 LYS A O 1
ATOM 779 N N . ASN A 1 99 ? -15.839 0.646 14.337 1.00 90.56 99 ASN A N 1
ATOM 780 C CA . ASN A 1 99 ? -16.755 -0.008 15.281 1.00 90.56 99 ASN A CA 1
ATOM 781 C C . ASN A 1 99 ? -16.570 -1.541 15.352 1.00 90.56 99 ASN A C 1
ATOM 783 O O . ASN A 1 99 ? -17.536 -2.276 15.511 1.00 90.56 99 ASN A O 1
ATOM 787 N N . GLY A 1 100 ? -15.330 -2.023 15.210 1.00 88.56 100 GLY A N 1
ATOM 788 C CA . GLY A 1 100 ? -15.010 -3.457 15.222 1.00 88.56 100 GLY A CA 1
ATOM 789 C C . GLY A 1 100 ? -15.216 -4.185 13.889 1.00 88.56 100 GLY A C 1
ATOM 790 O O . GLY A 1 100 ? -14.824 -5.342 13.780 1.00 88.56 100 GLY A O 1
ATOM 791 N N . GLU A 1 101 ? -15.754 -3.521 12.865 1.00 93.38 101 GLU A N 1
ATOM 792 C CA . GLU A 1 101 ? -15.967 -4.108 11.539 1.00 93.38 101 GLU A CA 1
ATOM 793 C C . GLU A 1 101 ? -14.885 -3.675 10.546 1.00 93.38 101 GLU A C 1
ATOM 795 O O . GLU A 1 101 ? -14.473 -2.510 10.519 1.00 93.38 101 GLU A O 1
ATOM 800 N N . MET A 1 102 ? -14.441 -4.612 9.704 1.00 92.81 102 MET A N 1
ATOM 801 C CA . MET A 1 102 ? -13.495 -4.333 8.624 1.00 92.81 102 MET A CA 1
ATOM 802 C C . MET A 1 102 ? -14.193 -3.619 7.464 1.00 92.81 102 MET A C 1
ATOM 804 O O . MET A 1 102 ? -15.225 -4.051 6.952 1.00 92.81 102 MET A O 1
ATOM 808 N N . VAL A 1 103 ? -13.595 -2.526 7.010 1.00 94.31 103 VAL A N 1
ATOM 809 C CA . VAL A 1 103 ? -14.032 -1.761 5.847 1.00 94.31 10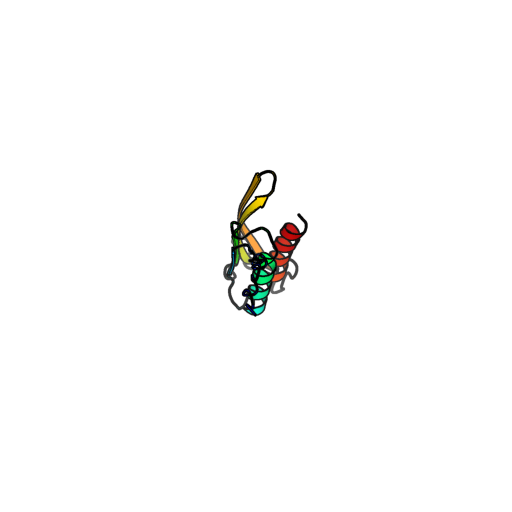3 VAL A CA 1
ATOM 810 C C . VAL A 1 103 ? -13.316 -2.327 4.625 1.00 94.31 103 VAL A C 1
ATOM 812 O O . VAL A 1 103 ? -12.259 -1.838 4.238 1.00 94.31 103 VAL A O 1
ATOM 815 N N . GLU A 1 104 ? -13.901 -3.352 4.003 1.00 92.88 104 GLU A N 1
ATOM 816 C CA . GLU A 1 104 ? -13.251 -4.153 2.950 1.00 92.88 104 GLU A CA 1
ATOM 817 C C . GLU A 1 104 ? -12.694 -3.323 1.784 1.00 92.88 104 GLU A C 1
ATOM 819 O O . GLU A 1 104 ? -11.578 -3.544 1.326 1.00 92.88 104 GLU A O 1
ATOM 824 N N . LYS A 1 105 ? -13.417 -2.289 1.335 1.00 92.69 105 LYS A N 1
ATOM 825 C CA . LYS A 1 105 ? -12.936 -1.376 0.276 1.00 92.69 105 LYS A CA 1
ATOM 826 C C . LYS A 1 105 ? -11.611 -0.674 0.613 1.00 92.69 105 LYS A C 1
ATOM 828 O O . LYS A 1 105 ? -10.909 -0.216 -0.282 1.00 92.69 105 LYS A O 1
ATOM 833 N N . ASN A 1 106 ? -11.317 -0.556 1.902 1.00 94.62 106 ASN A N 1
ATOM 834 C CA . ASN A 1 106 ? -10.124 0.055 2.455 1.00 94.62 106 ASN A CA 1
ATOM 835 C C . ASN A 1 106 ? -9.165 -1.014 2.991 1.00 94.62 106 ASN A C 1
ATOM 837 O O . ASN A 1 106 ? -8.260 -0.662 3.735 1.00 94.62 106 ASN A O 1
ATOM 841 N N . SER A 1 107 ? -9.353 -2.300 2.680 1.00 94.69 107 SER A N 1
ATOM 842 C CA . SER A 1 107 ? -8.356 -3.305 3.030 1.00 94.69 107 SER A CA 1
ATOM 843 C C . SER A 1 107 ? -7.028 -2.971 2.337 1.00 94.69 107 SER A C 1
ATOM 845 O O . SER A 1 107 ? -7.036 -2.466 1.203 1.00 94.69 107 SER A O 1
ATOM 847 N N . PRO A 1 108 ? -5.876 -3.231 2.982 1.00 94.62 108 PRO A N 1
ATOM 848 C CA . PRO A 1 108 ? -4.566 -3.001 2.378 1.00 94.62 108 PRO A CA 1
ATOM 849 C C . PRO A 1 108 ? -4.448 -3.622 0.982 1.00 94.62 108 PRO A C 1
ATOM 851 O O . PRO A 1 108 ? -3.994 -2.953 0.054 1.00 94.62 108 PRO A O 1
ATOM 854 N N . PHE A 1 109 ? -4.960 -4.844 0.805 1.00 95.88 109 PHE A N 1
ATOM 855 C CA . PHE A 1 109 ? -5.024 -5.517 -0.491 1.00 95.88 109 PHE A CA 1
ATOM 856 C C . PHE A 1 109 ? -5.798 -4.701 -1.539 1.00 95.88 109 PHE A C 1
ATOM 858 O O . PHE A 1 109 ? -5.246 -4.363 -2.588 1.00 95.88 109 PHE A O 1
ATOM 865 N N . ASN A 1 110 ? -7.055 -4.331 -1.266 1.00 95.62 110 ASN A N 1
ATOM 866 C CA . ASN A 1 110 ? -7.895 -3.609 -2.231 1.00 95.62 110 ASN A CA 1
ATOM 867 C C . ASN A 1 110 ? -7.350 -2.212 -2.547 1.00 95.62 110 ASN A C 1
ATOM 869 O O . ASN A 1 110 ? -7.420 -1.748 -3.693 1.00 95.62 110 ASN A O 1
ATOM 873 N N . TYR A 1 111 ? -6.761 -1.549 -1.553 1.00 93.88 111 TYR A N 1
ATOM 874 C CA . TYR A 1 111 ? -6.110 -0.261 -1.741 1.00 93.88 111 TYR A CA 1
ATOM 875 C C . TYR A 1 111 ? -4.903 -0.361 -2.681 1.00 93.88 111 TYR A C 1
ATOM 877 O O . TYR A 1 111 ? -4.797 0.419 -3.635 1.00 93.88 111 TYR A O 1
ATOM 885 N N . ILE A 1 112 ? -4.012 -1.328 -2.438 1.00 93.50 112 ILE A N 1
ATOM 886 C CA . ILE A 1 112 ? -2.837 -1.566 -3.281 1.00 93.50 112 ILE A CA 1
ATOM 887 C C . ILE A 1 112 ? -3.289 -1.968 -4.687 1.00 93.50 112 ILE A C 1
ATOM 889 O O . ILE A 1 112 ? -2.848 -1.358 -5.661 1.00 93.50 112 ILE A O 1
ATOM 893 N N . LYS A 1 113 ? -4.244 -2.896 -4.809 1.00 94.06 113 LYS A N 1
ATOM 894 C CA . LYS A 1 113 ? -4.800 -3.322 -6.099 1.00 94.06 113 LYS A CA 1
ATOM 895 C C . LYS A 1 113 ? -5.333 -2.145 -6.911 1.00 94.06 113 LYS A C 1
ATOM 897 O O . LYS A 1 113 ? -4.971 -2.000 -8.071 1.00 94.06 113 LYS A O 1
ATOM 902 N N . THR A 1 114 ? -6.103 -1.255 -6.290 1.00 91.75 114 THR A N 1
ATOM 903 C CA . THR A 1 114 ? -6.614 -0.048 -6.960 1.00 91.75 114 THR A CA 1
ATOM 904 C C . THR A 1 114 ? -5.481 0.860 -7.450 1.00 91.75 114 THR A C 1
ATOM 906 O O . THR A 1 114 ? -5.606 1.506 -8.492 1.00 91.75 114 THR A O 1
ATOM 909 N N . ALA A 1 115 ? -4.368 0.943 -6.712 1.00 89.50 115 ALA A N 1
ATOM 910 C CA . ALA A 1 115 ? -3.196 1.694 -7.153 1.00 89.50 115 ALA A CA 1
ATOM 911 C C . ALA A 1 115 ? -2.537 1.044 -8.380 1.00 89.50 115 ALA A C 1
ATOM 913 O O . A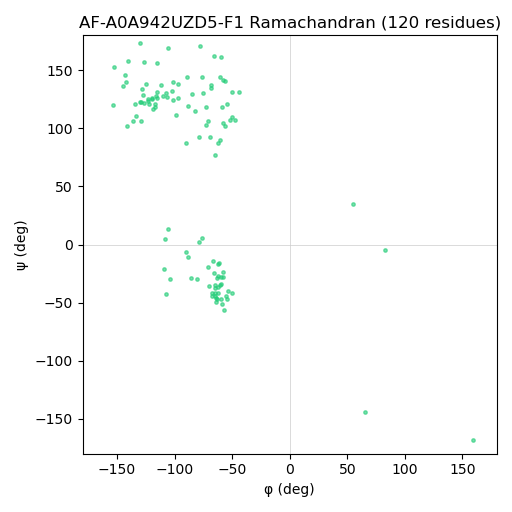LA A 1 115 ? -2.237 1.760 -9.333 1.00 89.50 115 ALA A O 1
ATOM 914 N N . PHE A 1 116 ? -2.369 -0.282 -8.383 1.00 89.75 116 PHE A N 1
ATOM 915 C CA . PHE A 1 116 ? -1.822 -1.029 -9.521 1.00 89.75 116 PHE A CA 1
ATOM 916 C C . PHE A 1 116 ? -2.722 -0.973 -10.755 1.00 89.75 116 PHE A C 1
ATOM 918 O O . PHE A 1 116 ? -2.222 -0.699 -11.842 1.00 89.75 116 PHE A O 1
ATOM 925 N N . ASP A 1 117 ? -4.034 -1.151 -10.593 1.00 89.81 117 ASP A N 1
ATOM 926 C CA . ASP A 1 117 ? -4.999 -1.084 -11.695 1.00 89.81 117 ASP A CA 1
ATOM 927 C C . ASP A 1 117 ? -4.872 0.264 -12.433 1.00 89.81 117 ASP A C 1
ATOM 929 O O . ASP A 1 117 ? -4.743 0.295 -13.650 1.00 89.81 117 ASP A O 1
ATOM 933 N N . ARG A 1 118 ? -4.762 1.385 -11.702 1.00 85.00 118 ARG A N 1
ATOM 934 C CA . ARG A 1 118 ? -4.568 2.730 -12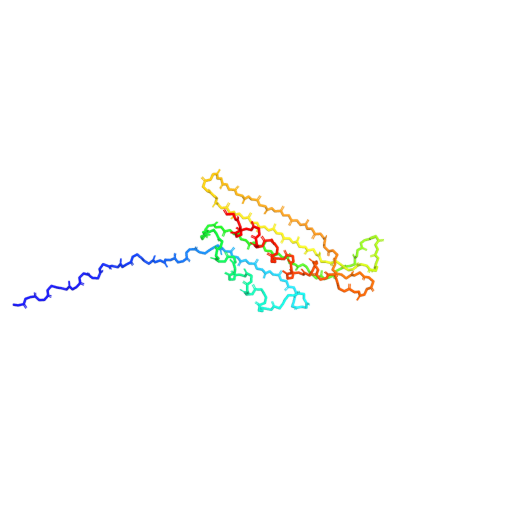.290 1.00 85.00 118 ARG A CA 1
ATOM 935 C C . ARG A 1 118 ? -3.236 2.929 -13.011 1.00 85.00 118 ARG A C 1
ATOM 937 O O . ARG A 1 118 ? -3.118 3.859 -13.807 1.00 85.00 118 ARG A O 1
ATOM 944 N N . LEU A 1 119 ? -2.215 2.154 -12.657 1.00 82.94 119 LEU A N 1
ATOM 945 C CA . LEU A 1 119 ? -0.910 2.203 -13.312 1.00 82.94 119 LEU A CA 1
ATOM 946 C C . LEU A 1 119 ? -0.869 1.314 -14.559 1.00 82.94 119 LEU A C 1
ATOM 948 O O . LEU A 1 119 ? -0.120 1.628 -15.476 1.00 82.94 119 LEU A O 1
ATOM 952 N N . LEU A 1 120 ? -1.660 0.237 -14.587 1.00 79.06 120 LEU A N 1
ATOM 953 C CA . LEU A 1 120 ? -1.793 -0.678 -15.724 1.00 79.06 120 LEU A CA 1
ATOM 954 C C . LEU A 1 120 ? -2.735 -0.151 -16.815 1.00 79.06 120 LEU A C 1
ATOM 956 O O . LEU A 1 120 ? -2.532 -0.471 -17.979 1.00 79.06 120 LEU A O 1
ATOM 960 N N . ASP A 1 121 ? -3.743 0.645 -16.452 1.00 65.31 121 ASP A N 1
ATOM 961 C CA . ASP A 1 121 ? -4.721 1.235 -17.387 1.00 65.31 121 ASP A CA 1
ATOM 962 C C . ASP A 1 121 ? -4.169 2.435 -18.197 1.00 65.31 121 ASP A C 1
ATOM 964 O O . ASP A 1 121 ? -4.918 3.114 -18.900 1.00 65.31 121 ASP A O 1
ATOM 968 N N . LYS A 1 122 ? -2.870 2.743 -18.067 1.00 56.62 122 LYS A N 1
ATOM 969 C CA . LYS A 1 122 ? -2.175 3.857 -18.735 1.00 56.62 122 LYS A CA 1
ATOM 9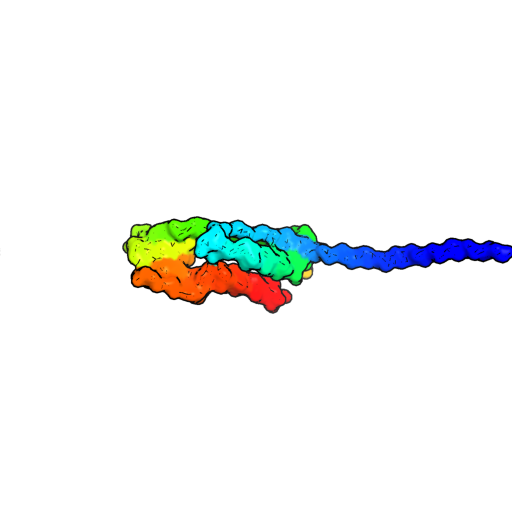70 C C . LYS A 1 122 ? -1.196 3.369 -19.792 1.00 56.62 122 LYS A C 1
ATOM 972 O O . LYS A 1 122 ? -1.086 4.079 -20.817 1.00 56.62 122 LYS A O 1
#

pLDDT: mean 83.21, std 17.25, range [33.56, 96.69]

Secondary structure (DSSP, 8-state):
-------------------EEEEE--TTTS-HHHHHHHHHHHTTSS-TT-EEEEEEPPPEE-SS-TTEEEEEEEEEEEEEETTEEEEEEEEEEEEEEETTEE-GGGSHHHHHHHHHHHHH--

Sequence (122 aa):
MNISKISLMASPLKTNFKAQTNISAPEELLSKEDQAYFEALGSKIGTDKDTIEIKISELHDNKFNPNIKMYTAEKKYKIKHANGVSNIDNKMDIPYIKNGEMVEKNSPFNYIKTAFDRLLDK

Mean predicted aligned error: 9.01 Å

Solvent-accessible surface area (backbone atoms only — not comparable to full-atom values): 6997 Å² total; per-residue (Å²): 138,82,82,74,75,81,79,74,73,73,69,79,77,80,70,80,53,32,16,50,42,47,64,47,54,46,65,94,64,39,43,71,67,56,36,52,50,51,33,58,53,34,38,74,37,78,35,58,89,16,38,41,38,39,39,42,50,68,77,42,66,38,96,88,43,76,60,26,32,22,31,40,40,37,41,38,35,39,42,75,53,99,90,49,72,52,73,46,78,50,73,46,80,41,68,25,31,51,79,88,40,76,37,64,84,46,29,62,61,49,45,50,50,55,55,51,52,65,61,68,78,107

Nearest PDB structures (foldseek):
  4u8u-assembly1_O  TM=6.243E-01  e=5.775E-01  Glossoscolex paulistus
  5m3l-assembly1_O  TM=6.156E-01  e=7.874E-01  Lumbricus terrestris
  4v93-assembly1_C1  TM=5.263E-01  e=5.101E-01  Lumbricus terrestris
  4u8u-assembly1_N  TM=4.910E-01  e=3.981E-01  Glossoscolex paulistus
  3e99-assembly1_A  TM=4.596E-01  e=6.901E+00  Burkholderia mallei ATCC 23344